Protein AF-A0A929CGF3-F1 (afdb_monomer_lite)

Radius of gyration: 12.84 Å; chains: 1; bounding box: 28×30×31 Å

Structure (mmCIF, N/CA/C/O backbone):
data_AF-A0A929CGF3-F1
#
_entry.id   AF-A0A929CGF3-F1
#
loop_
_atom_site.group_PDB
_atom_site.id
_atom_site.type_symbol
_atom_site.label_atom_id
_atom_site.label_alt_id
_atom_site.label_comp_id
_atom_site.label_asym_id
_atom_site.label_entity_id
_atom_site.label_seq_id
_atom_site.pdbx_PDB_ins_code
_atom_site.Cartn_x
_atom_site.Cartn_y
_atom_site.Cartn_z
_atom_site.occupancy
_atom_site.B_iso_or_equiv
_atom_site.auth_seq_id
_atom_site.auth_comp_id
_atom_site.auth_asym_id
_atom_site.auth_atom_id
_atom_site.pdbx_PDB_model_num
ATOM 1 N N . MET A 1 1 ? -1.613 -17.360 10.978 1.00 41.19 1 MET A N 1
ATOM 2 C CA . MET A 1 1 ? -0.773 -18.102 10.014 1.00 41.19 1 MET A CA 1
ATOM 3 C C . MET A 1 1 ? -1.337 -17.843 8.623 1.00 41.19 1 MET A C 1
ATOM 5 O O . MET A 1 1 ? -2.339 -18.440 8.257 1.00 41.19 1 MET A O 1
ATOM 9 N N . PHE A 1 2 ? -0.809 -16.833 7.923 1.00 46.00 2 PHE A N 1
ATOM 10 C CA . PHE A 1 2 ? -1.320 -16.384 6.623 1.00 46.00 2 PHE A CA 1
ATOM 11 C C . PHE A 1 2 ? -0.954 -17.402 5.535 1.00 46.00 2 PHE A C 1
ATOM 13 O O . PHE A 1 2 ? 0.146 -17.372 4.998 1.00 46.00 2 PHE A O 1
ATOM 20 N N . ARG A 1 3 ? -1.893 -18.290 5.191 1.00 47.75 3 ARG A N 1
ATOM 21 C CA . ARG A 1 3 ? -1.793 -19.237 4.063 1.00 47.75 3 ARG A CA 1
ATOM 22 C C . ARG A 1 3 ? -2.017 -18.561 2.693 1.00 47.75 3 ARG A C 1
ATOM 24 O O . ARG A 1 3 ? -2.319 -19.224 1.714 1.00 47.75 3 ARG A O 1
ATOM 31 N N . LEU A 1 4 ? -1.895 -17.233 2.619 1.00 50.53 4 LEU A N 1
ATOM 32 C CA . LEU A 1 4 ? -2.058 -16.469 1.377 1.00 50.53 4 LEU A CA 1
ATOM 33 C C . LEU A 1 4 ? -0.783 -16.444 0.511 1.00 50.53 4 LEU A C 1
ATOM 35 O O . LEU A 1 4 ? -0.823 -15.939 -0.601 1.00 50.53 4 LEU A O 1
ATOM 39 N N . LEU A 1 5 ? 0.335 -16.976 1.020 1.00 51.69 5 LEU A N 1
ATOM 40 C CA . LEU A 1 5 ? 1.649 -16.945 0.362 1.00 51.69 5 LEU A CA 1
ATOM 41 C C . LEU A 1 5 ? 1.893 -18.127 -0.597 1.00 51.69 5 LEU A C 1
ATOM 43 O O . LEU A 1 5 ? 2.949 -18.193 -1.210 1.00 51.69 5 LEU A O 1
ATOM 47 N N . GLU A 1 6 ? 0.931 -19.046 -0.748 1.00 43.97 6 GLU A N 1
ATOM 48 C CA . GLU A 1 6 ? 0.956 -20.116 -1.767 1.00 43.97 6 GLU A CA 1
ATOM 49 C C . GLU A 1 6 ? 0.265 -19.689 -3.075 1.00 43.97 6 GLU A C 1
ATOM 51 O O . GLU A 1 6 ? -0.217 -20.521 -3.841 1.00 43.97 6 GLU A O 1
ATOM 56 N N . VAL A 1 7 ? 0.181 -18.387 -3.351 1.00 52.31 7 VAL A N 1
ATOM 57 C CA . VAL A 1 7 ? -0.050 -17.937 -4.723 1.00 52.31 7 VAL A CA 1
ATOM 58 C C . VAL A 1 7 ? 1.331 -17.853 -5.358 1.00 52.31 7 VAL A C 1
ATOM 60 O O . VAL A 1 7 ? 2.227 -17.226 -4.804 1.00 52.31 7 VAL A O 1
ATOM 63 N N . ASN A 1 8 ? 1.502 -18.529 -6.489 1.00 49.16 8 ASN A N 1
ATOM 64 C CA . ASN A 1 8 ? 2.703 -18.592 -7.327 1.00 49.16 8 ASN A CA 1
ATOM 65 C C . ASN A 1 8 ? 3.012 -17.209 -7.957 1.00 49.16 8 ASN A C 1
ATOM 67 O O . ASN A 1 8 ? 3.113 -17.068 -9.173 1.00 49.16 8 ASN A O 1
ATOM 71 N N . ILE A 1 9 ? 3.031 -16.154 -7.139 1.00 58.56 9 ILE A N 1
ATOM 72 C CA . ILE A 1 9 ? 3.307 -14.777 -7.532 1.00 58.56 9 ILE A CA 1
ATOM 73 C C . ILE A 1 9 ? 4.801 -14.622 -7.358 1.00 58.56 9 ILE A C 1
ATOM 75 O O . ILE A 1 9 ? 5.302 -14.618 -6.234 1.00 58.56 9 ILE A O 1
ATOM 79 N N . TYR A 1 10 ? 5.503 -14.569 -8.481 1.00 70.00 10 TYR A N 1
ATOM 80 C CA . TYR A 1 10 ? 6.952 -14.543 -8.461 1.00 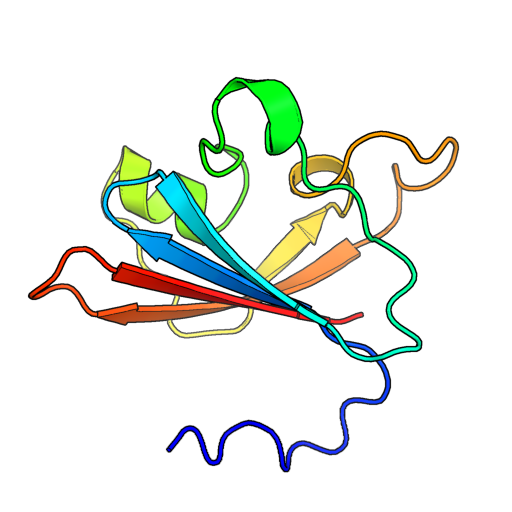70.00 10 TYR A CA 1
ATOM 81 C C . TYR A 1 10 ? 7.452 -13.282 -7.744 1.00 70.00 10 TYR A C 1
ATOM 83 O O . TYR A 1 10 ? 8.273 -13.424 -6.860 1.00 70.00 10 TYR A O 1
ATOM 91 N N . SER A 1 11 ? 6.811 -12.119 -7.905 1.00 87.12 11 SER A N 1
ATOM 92 C CA . SER A 1 11 ? 7.251 -10.867 -7.278 1.00 87.12 11 SER A CA 1
ATOM 93 C C . SER A 1 11 ? 6.122 -10.167 -6.504 1.00 87.12 11 SER A C 1
ATOM 95 O O . SER A 1 11 ? 5.122 -9.778 -7.108 1.00 87.12 11 SER A O 1
ATOM 97 N N . PHE A 1 12 ? 6.246 -9.994 -5.179 1.00 91.50 12 PHE A N 1
ATOM 98 C CA . PHE A 1 12 ? 5.230 -9.295 -4.369 1.00 91.50 12 PHE A CA 1
ATOM 99 C C . PHE A 1 12 ? 5.788 -8.540 -3.150 1.00 91.50 12 PHE A C 1
ATOM 101 O O . PHE A 1 12 ? 6.842 -8.868 -2.603 1.00 91.50 12 PHE A O 1
ATOM 108 N N . MET A 1 13 ? 5.011 -7.578 -2.646 1.00 93.75 13 MET A N 1
ATOM 109 C CA . MET A 1 13 ? 5.188 -6.940 -1.338 1.00 93.75 13 MET A CA 1
ATOM 110 C C . MET A 1 13 ? 3.880 -6.984 -0.546 1.00 93.75 13 MET A C 1
ATOM 112 O O . MET A 1 13 ? 2.806 -6.780 -1.095 1.00 93.75 13 MET A O 1
ATOM 116 N N . THR A 1 14 ? 3.957 -7.204 0.765 1.00 95.19 14 THR A N 1
ATOM 117 C CA . THR A 1 14 ? 2.843 -6.932 1.676 1.00 95.19 14 THR A CA 1
ATOM 118 C C . THR A 1 14 ? 3.197 -5.801 2.626 1.00 95.19 14 THR A C 1
ATOM 120 O O . THR A 1 14 ? 4.315 -5.726 3.148 1.00 95.19 14 THR A O 1
ATOM 123 N N . VAL A 1 15 ? 2.231 -4.919 2.857 1.00 96.44 15 VAL A N 1
ATOM 124 C CA . VAL A 1 15 ? 2.354 -3.772 3.752 1.00 96.44 15 VAL A CA 1
ATOM 125 C C . VAL A 1 15 ? 1.261 -3.876 4.799 1.00 96.44 15 VAL A C 1
ATOM 127 O O . VAL A 1 15 ? 0.073 -3.810 4.494 1.00 96.44 15 VAL A O 1
ATOM 130 N N . TYR A 1 16 ? 1.671 -4.054 6.050 1.00 96.88 16 TYR A N 1
ATOM 131 C CA . TYR A 1 16 ? 0.773 -4.034 7.190 1.00 96.88 16 TYR A CA 1
ATOM 132 C C . TYR A 1 16 ? 0.706 -2.613 7.738 1.00 96.88 16 TYR A C 1
ATOM 134 O O . TYR A 1 16 ? 1.719 -2.040 8.161 1.00 96.88 16 TYR A O 1
ATOM 142 N N . SER A 1 17 ? -0.506 -2.081 7.797 1.00 97.00 17 SER A N 1
ATOM 143 C CA . SER A 1 17 ? -0.786 -0.740 8.287 1.00 97.00 17 SER A CA 1
ATOM 144 C C . SER A 1 17 ? -1.874 -0.754 9.351 1.00 97.00 17 SER A C 1
ATOM 146 O O . SER A 1 17 ? -2.819 -1.538 9.282 1.00 97.00 17 SER A O 1
ATOM 148 N N . GLN A 1 18 ? -1.727 0.100 10.358 1.00 97.38 18 GLN A N 1
ATOM 149 C CA . GLN A 1 18 ? -2.692 0.267 11.436 1.00 97.38 18 GLN A CA 1
ATOM 150 C C . GLN A 1 18 ? -2.838 1.751 11.750 1.00 97.38 18 GLN A C 1
ATOM 152 O O . GLN A 1 18 ? -1.835 2.435 11.942 1.00 97.38 18 GLN A O 1
ATOM 157 N N . ASN A 1 19 ? -4.075 2.249 11.814 1.00 96.31 19 ASN A N 1
ATOM 158 C CA . ASN A 1 19 ? -4.353 3.674 12.035 1.00 96.31 19 ASN A CA 1
ATOM 159 C C . ASN A 1 19 ? -3.579 4.596 11.069 1.00 96.31 19 ASN A C 1
ATOM 161 O O . ASN A 1 19 ? -3.000 5.588 11.500 1.00 96.31 19 ASN A O 1
ATOM 165 N N . ASN A 1 20 ? -3.536 4.249 9.776 1.00 95.69 20 ASN A N 1
ATOM 166 C CA . ASN A 1 20 ? -2.784 4.969 8.737 1.00 95.69 20 ASN A CA 1
ATOM 167 C C . ASN A 1 20 ? -1.246 4.989 8.907 1.00 95.69 20 ASN A C 1
ATOM 169 O O . ASN A 1 20 ? -0.548 5.752 8.240 1.00 95.69 20 ASN A O 1
ATOM 173 N N . ILE A 1 21 ? -0.694 4.144 9.784 1.00 96.38 21 ILE A N 1
ATOM 174 C CA . ILE A 1 21 ? 0.750 4.009 10.005 1.00 96.38 21 ILE A CA 1
ATOM 175 C C . ILE A 1 21 ? 1.214 2.630 9.551 1.00 96.38 21 ILE A C 1
ATOM 177 O O . ILE A 1 21 ? 0.664 1.607 9.961 1.00 96.38 21 ILE A O 1
ATOM 181 N N . ILE A 1 22 ? 2.263 2.589 8.734 1.00 96.00 22 ILE A N 1
ATOM 182 C CA . ILE A 1 22 ? 2.922 1.352 8.327 1.00 96.00 22 ILE A CA 1
ATOM 183 C C . ILE A 1 22 ? 3.690 0.789 9.527 1.00 96.00 22 ILE A C 1
ATOM 185 O O . ILE A 1 22 ? 4.661 1.381 10.005 1.00 96.00 22 ILE A O 1
ATOM 189 N N . ILE A 1 23 ? 3.271 -0.386 9.999 1.00 95.56 23 ILE A N 1
ATOM 190 C CA . ILE A 1 23 ? 3.914 -1.082 11.124 1.00 95.56 23 ILE A CA 1
ATOM 191 C C . ILE A 1 23 ? 4.984 -2.042 10.614 1.00 95.56 23 ILE A C 1
ATOM 193 O O . ILE A 1 23 ? 6.070 -2.134 11.187 1.00 95.56 23 ILE A O 1
ATOM 197 N N . HIS A 1 24 ? 4.685 -2.760 9.530 1.00 92.69 24 HIS A N 1
ATOM 198 C CA . HIS A 1 24 ? 5.583 -3.760 8.975 1.00 92.69 24 HIS A CA 1
ATOM 199 C C . HIS A 1 24 ? 5.404 -3.904 7.466 1.00 92.69 24 HIS A C 1
ATOM 201 O O . HIS A 1 24 ? 4.348 -3.598 6.918 1.00 92.69 24 HIS A O 1
ATOM 207 N N . ARG A 1 25 ? 6.447 -4.404 6.803 1.00 92.94 25 ARG A N 1
ATOM 208 C CA . ARG A 1 25 ? 6.421 -4.766 5.390 1.00 92.94 25 ARG A CA 1
ATOM 209 C C . ARG A 1 25 ? 7.297 -5.986 5.155 1.00 92.94 25 ARG A C 1
ATOM 211 O O . ARG A 1 25 ? 8.392 -6.063 5.712 1.00 92.94 25 ARG A O 1
ATOM 218 N N . CYS A 1 26 ? 6.844 -6.893 4.307 1.00 91.81 26 CYS A N 1
ATOM 219 C CA . CYS A 1 26 ? 7.659 -7.988 3.794 1.00 91.81 26 CYS A CA 1
ATOM 220 C C . CYS A 1 26 ? 7.501 -8.063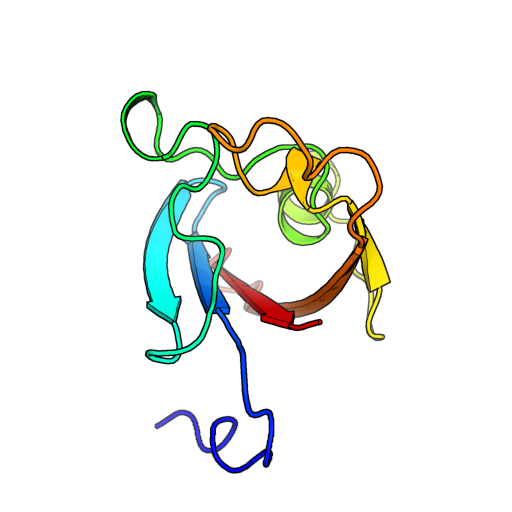 2.279 1.00 91.81 26 CYS A C 1
ATOM 222 O O . CYS A 1 26 ? 6.511 -7.590 1.734 1.00 91.81 26 CYS A O 1
ATOM 224 N N . TYR A 1 27 ? 8.496 -8.598 1.590 1.00 91.50 27 TYR A N 1
ATOM 225 C CA . TYR A 1 27 ? 8.506 -8.664 0.135 1.00 91.50 27 TYR A CA 1
ATOM 226 C C . TYR A 1 27 ? 9.309 -9.879 -0.314 1.00 91.50 27 TYR A C 1
ATOM 228 O O . TYR A 1 27 ? 10.183 -10.349 0.425 1.00 91.50 27 TYR A O 1
ATOM 236 N N . SER A 1 28 ? 8.990 -10.403 -1.494 1.00 89.44 28 SER A N 1
ATOM 237 C CA . SER A 1 28 ? 9.766 -11.472 -2.113 1.00 89.44 28 SER A CA 1
ATOM 238 C C . SER A 1 28 ? 11.154 -10.953 -2.526 1.00 89.44 28 SER A C 1
ATOM 240 O O . SER A 1 28 ? 11.316 -9.758 -2.789 1.00 89.44 28 SER A O 1
ATOM 242 N N . PRO A 1 29 ? 12.192 -11.808 -2.568 1.00 85.12 29 PRO A N 1
ATOM 243 C CA . PRO A 1 29 ? 13.555 -11.371 -2.893 1.00 85.12 29 PRO A CA 1
ATOM 244 C C . PRO A 1 29 ? 13.701 -10.638 -4.239 1.00 85.12 29 PRO A C 1
ATOM 246 O O . PRO A 1 29 ? 14.579 -9.785 -4.377 1.00 85.12 29 PR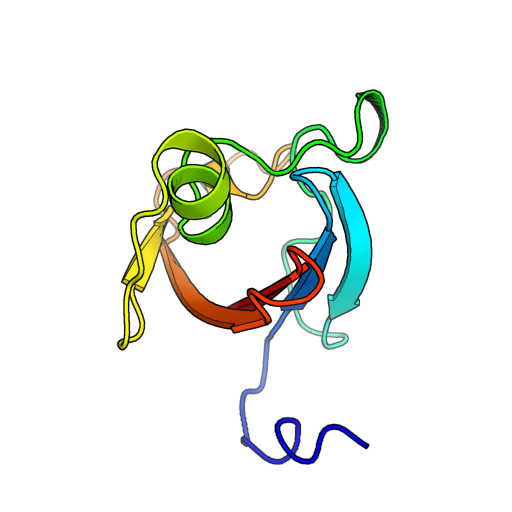O A O 1
ATOM 249 N N . ASP A 1 30 ? 12.838 -10.961 -5.197 1.00 86.25 30 ASP A N 1
ATOM 250 C CA . ASP A 1 30 ? 12.765 -10.461 -6.572 1.00 86.25 30 ASP A CA 1
ATOM 251 C C . ASP A 1 30 ? 11.755 -9.312 -6.766 1.00 86.25 30 ASP A C 1
ATOM 253 O O . ASP A 1 30 ? 11.484 -8.904 -7.894 1.00 86.25 30 ASP A O 1
ATOM 257 N N . PHE A 1 31 ? 11.207 -8.747 -5.685 1.00 88.56 31 PHE A N 1
ATOM 258 C CA . PHE A 1 31 ? 10.446 -7.502 -5.760 1.00 88.56 31 PHE A CA 1
ATOM 259 C C . PHE A 1 31 ? 11.382 -6.298 -5.916 1.00 88.56 31 PHE A C 1
ATOM 261 O O . PHE A 1 31 ? 12.201 -5.993 -5.039 1.00 88.56 31 PHE A O 1
ATOM 268 N N . GLU A 1 32 ? 11.271 -5.621 -7.060 1.00 84.75 32 GLU A N 1
ATOM 269 C CA . GLU A 1 32 ? 12.195 -4.563 -7.484 1.00 84.75 32 GLU A CA 1
ATOM 270 C C . GLU A 1 32 ? 12.079 -3.291 -6.626 1.00 84.75 32 GLU A C 1
ATOM 272 O O . GLU A 1 32 ? 13.082 -2.612 -6.369 1.00 84.75 32 GLU A O 1
ATOM 277 N N . TYR A 1 33 ? 10.882 -2.997 -6.108 1.00 86.75 33 TYR A N 1
ATOM 278 C CA . TYR A 1 33 ? 10.590 -1.744 -5.410 1.00 86.75 33 TYR A CA 1
ATOM 279 C C . TYR A 1 33 ? 10.678 -1.892 -3.889 1.00 86.75 33 TYR A C 1
ATOM 281 O O . TYR A 1 33 ? 9.873 -2.561 -3.247 1.00 86.75 33 TYR A O 1
ATOM 289 N N . LYS A 1 34 ? 11.668 -1.248 -3.262 1.00 82.94 34 LYS A N 1
ATOM 290 C CA . LYS A 1 34 ? 11.990 -1.459 -1.837 1.00 82.94 34 LYS A CA 1
ATOM 291 C C . LYS A 1 34 ? 11.844 -0.219 -0.970 1.00 82.94 34 LYS A C 1
ATOM 293 O O . LYS A 1 34 ? 11.983 -0.340 0.250 1.00 82.94 34 LYS A O 1
ATOM 298 N N . TYR A 1 35 ? 11.561 0.947 -1.531 1.00 87.62 35 TYR A N 1
ATOM 299 C CA . TYR A 1 35 ? 11.546 2.206 -0.786 1.00 87.62 35 TYR A CA 1
ATOM 300 C C . TYR A 1 35 ? 10.159 2.834 -0.824 1.00 87.62 35 TYR A C 1
ATOM 302 O O . TYR A 1 35 ? 9.842 3.593 -1.726 1.00 87.62 35 TYR A O 1
ATOM 310 N N . ILE A 1 36 ? 9.322 2.478 0.157 1.00 90.44 36 ILE A N 1
ATOM 311 C CA . ILE A 1 36 ? 7.985 3.066 0.289 1.00 90.44 36 ILE A CA 1
ATOM 312 C C . ILE A 1 36 ? 8.122 4.557 0.616 1.00 90.44 36 ILE A C 1
ATOM 314 O O . ILE A 1 36 ? 8.889 4.926 1.519 1.00 90.44 36 ILE A O 1
ATOM 318 N N . THR A 1 37 ? 7.362 5.386 -0.093 1.00 86.12 37 THR A N 1
ATOM 319 C CA . THR A 1 37 ? 7.247 6.830 0.125 1.00 86.12 37 THR A CA 1
ATOM 320 C C . THR A 1 37 ? 6.916 7.126 1.586 1.00 86.12 37 THR A C 1
ATOM 322 O O . THR A 1 37 ? 6.129 6.427 2.221 1.00 86.12 37 THR A O 1
ATOM 325 N N . ASN A 1 38 ? 7.557 8.141 2.169 1.00 82.69 38 ASN A N 1
ATOM 326 C CA . ASN A 1 38 ? 7.379 8.555 3.572 1.00 82.69 38 ASN A CA 1
ATOM 327 C C . ASN A 1 38 ? 7.730 7.516 4.661 1.00 82.69 38 ASN A C 1
ATOM 329 O O . ASN A 1 38 ? 7.650 7.820 5.856 1.00 82.69 38 ASN A O 1
ATOM 333 N N . PHE A 1 39 ? 8.192 6.309 4.309 1.00 84.06 39 PHE A N 1
ATOM 334 C CA . PHE A 1 39 ? 8.439 5.250 5.296 1.00 84.06 39 PHE A CA 1
ATOM 335 C C . PHE A 1 39 ? 9.535 5.606 6.314 1.00 84.06 39 PHE A C 1
ATOM 337 O O . PHE A 1 39 ? 9.449 5.225 7.479 1.00 84.06 39 PHE A O 1
ATOM 344 N N . LYS A 1 40 ? 10.572 6.346 5.899 1.00 79.94 40 LYS A N 1
ATOM 345 C CA . LYS A 1 40 ? 11.669 6.770 6.792 1.00 79.94 40 LYS A CA 1
ATOM 346 C C . LYS A 1 40 ? 11.355 8.030 7.605 1.00 79.94 40 LYS A C 1
ATOM 348 O O . LYS A 1 40 ? 12.054 8.281 8.582 1.00 79.94 40 LYS A O 1
ATOM 353 N N . THR A 1 41 ? 10.357 8.816 7.205 1.00 84.44 41 THR A N 1
ATOM 354 C CA . THR A 1 41 ? 10.040 10.115 7.815 1.00 84.44 41 THR A CA 1
ATOM 355 C C . THR A 1 41 ? 8.856 10.000 8.766 1.00 84.44 41 THR A C 1
ATOM 357 O O . THR A 1 41 ? 9.027 10.145 9.973 1.00 84.44 41 THR A O 1
ATOM 360 N N . THR A 1 42 ? 7.669 9.688 8.247 1.00 88.25 42 THR A N 1
ATOM 361 C CA . THR A 1 42 ? 6.425 9.644 9.032 1.00 88.25 42 THR A CA 1
ATOM 362 C C . THR A 1 42 ? 5.910 8.227 9.250 1.00 88.25 42 THR A C 1
ATOM 364 O O . THR A 1 42 ? 5.097 8.013 10.146 1.00 88.25 42 THR A O 1
ATOM 367 N N . LYS A 1 43 ? 6.362 7.258 8.438 1.00 91.12 43 LYS A N 1
ATOM 368 C CA . LYS A 1 43 ? 5.756 5.917 8.305 1.00 91.12 43 LYS A CA 1
ATOM 369 C C . LYS A 1 43 ? 4.282 5.954 7.903 1.00 91.12 43 LYS A C 1
ATOM 371 O O . LYS A 1 43 ? 3.616 4.923 7.964 1.00 91.12 43 LYS A O 1
ATOM 376 N N . GLN A 1 44 ? 3.767 7.117 7.523 1.00 93.88 44 GLN A N 1
ATOM 377 C CA . GLN A 1 44 ? 2.391 7.252 7.098 1.00 93.88 44 GLN A CA 1
ATOM 378 C C . GLN A 1 44 ? 2.219 6.536 5.766 1.00 93.88 44 GLN A C 1
ATOM 380 O O . GLN A 1 44 ? 3.102 6.584 4.906 1.00 93.88 44 GLN A O 1
ATOM 385 N N . LEU A 1 45 ? 1.093 5.849 5.624 1.00 93.81 45 LEU A N 1
ATOM 386 C CA . LEU A 1 45 ? 0.759 5.198 4.375 1.00 93.81 45 LEU A CA 1
ATOM 387 C C . LEU A 1 45 ? 0.554 6.269 3.284 1.00 93.81 45 LEU A C 1
ATOM 389 O O . LEU A 1 45 ? -0.070 7.298 3.570 1.00 93.81 45 LEU A O 1
ATOM 393 N N . PRO A 1 46 ? 1.100 6.095 2.067 1.00 93.75 46 PRO A N 1
ATOM 394 C CA . PRO A 1 46 ? 0.918 7.091 1.022 1.00 93.75 46 PRO A CA 1
ATOM 395 C C . PRO A 1 46 ? -0.574 7.267 0.682 1.00 93.75 46 PRO A C 1
ATOM 397 O O . PRO A 1 46 ? -1.297 6.272 0.579 1.00 93.75 46 PRO A O 1
ATOM 400 N N . PRO A 1 47 ? -1.058 8.512 0.527 1.00 91.25 47 PRO A N 1
ATOM 401 C CA . PRO A 1 47 ? -2.493 8.791 0.457 1.00 91.25 47 PRO A CA 1
ATOM 402 C C . PRO A 1 47 ? -3.157 8.270 -0.823 1.00 91.25 47 PRO A C 1
ATOM 404 O O . PRO A 1 47 ? -4.319 7.894 -0.775 1.00 91.25 47 PRO A O 1
ATOM 407 N N . ASN A 1 48 ? -2.421 8.196 -1.935 1.00 91.75 48 ASN A N 1
ATOM 408 C CA . ASN A 1 48 ? -2.941 7.795 -3.250 1.00 91.75 48 ASN A CA 1
ATOM 409 C C . ASN A 1 48 ? -2.875 6.274 -3.479 1.00 91.75 48 ASN A C 1
ATOM 411 O O . ASN A 1 48 ? -2.676 5.806 -4.595 1.00 91.75 48 ASN A O 1
ATOM 415 N N . THR A 1 49 ? -2.964 5.498 -2.404 1.00 95.25 49 THR A N 1
ATOM 416 C CA . THR A 1 49 ? -2.983 4.030 -2.444 1.00 95.25 49 THR A CA 1
ATOM 417 C C . THR A 1 49 ? -4.353 3.553 -1.998 1.00 95.25 49 THR A C 1
ATOM 419 O O . THR A 1 49 ? -5.057 4.282 -1.299 1.00 95.25 49 THR A O 1
ATOM 422 N N . VAL A 1 50 ? -4.731 2.316 -2.317 1.00 97.06 50 VAL A N 1
ATOM 423 C CA . VAL A 1 50 ? -6.061 1.798 -1.948 1.00 97.06 50 VAL A CA 1
ATOM 424 C C . VAL A 1 50 ? -6.242 1.777 -0.428 1.00 97.06 50 VAL A C 1
ATOM 426 O O . VAL A 1 50 ? -7.295 2.137 0.106 1.00 97.06 50 VAL A O 1
ATOM 429 N N . ALA A 1 51 ? -5.199 1.381 0.304 1.00 96.44 51 ALA A N 1
ATOM 430 C CA . ALA A 1 51 ? -5.213 1.460 1.760 1.00 96.44 51 ALA A CA 1
ATOM 431 C C . ALA A 1 51 ? -5.209 2.911 2.276 1.00 96.44 51 ALA A C 1
ATOM 433 O O . ALA A 1 51 ? -5.790 3.175 3.330 1.00 96.44 51 ALA A O 1
ATOM 434 N N . GLY A 1 52 ? -4.581 3.841 1.555 1.00 95.69 52 GLY A N 1
ATOM 435 C CA . GLY A 1 52 ? -4.532 5.262 1.902 1.00 95.69 52 GLY A CA 1
ATOM 436 C C . GLY A 1 52 ? -5.908 5.905 1.804 1.00 95.69 52 GLY A C 1
ATOM 437 O O . GLY A 1 52 ? -6.357 6.530 2.766 1.00 95.69 52 GLY A O 1
ATOM 438 N N . GLU A 1 53 ? -6.607 5.651 0.697 1.00 95.88 53 GLU A N 1
ATOM 439 C CA . GLU A 1 53 ? -8.002 6.045 0.485 1.00 95.88 53 GLU A CA 1
ATOM 440 C C . GLU A 1 53 ? -8.898 5.495 1.597 1.00 95.88 53 GLU A C 1
ATOM 442 O O . GLU A 1 53 ? -9.613 6.254 2.250 1.00 95.88 53 GLU A O 1
ATOM 447 N N . TYR A 1 54 ? -8.762 4.206 1.930 1.00 96.25 54 TYR A N 1
ATOM 448 C CA . TYR A 1 54 ? -9.515 3.612 3.037 1.00 96.25 54 TYR A CA 1
ATOM 449 C C . TYR A 1 54 ? -9.318 4.351 4.367 1.00 96.25 54 TYR A C 1
ATOM 451 O O . TYR A 1 54 ? -10.283 4.563 5.102 1.00 96.25 54 TYR A O 1
ATOM 459 N N . PHE A 1 55 ? -8.088 4.736 4.718 1.00 96.00 55 PHE A N 1
ATOM 460 C CA . PHE A 1 55 ? -7.859 5.485 5.956 1.00 96.00 55 PHE A CA 1
ATOM 461 C C . PHE A 1 55 ? -8.314 6.946 5.874 1.00 96.00 55 PHE A C 1
ATOM 463 O O . PHE A 1 55 ? -8.541 7.551 6.925 1.00 96.00 55 PHE A O 1
ATOM 470 N N . ALA A 1 56 ? -8.434 7.512 4.672 1.00 95.06 56 ALA A N 1
ATOM 471 C CA . ALA A 1 56 ? -8.887 8.880 4.458 1.00 95.06 56 ALA A CA 1
ATOM 472 C C . ALA A 1 56 ? -10.417 9.011 4.541 1.00 95.06 56 ALA A C 1
ATOM 474 O O . ALA A 1 56 ? -10.906 9.909 5.228 1.00 95.06 56 ALA A O 1
ATOM 475 N N . ASP A 1 57 ? -11.168 8.126 3.877 1.00 94.88 57 ASP A N 1
ATOM 476 C CA . ASP A 1 57 ? -12.628 8.253 3.733 1.00 94.88 57 ASP A CA 1
ATOM 477 C C . ASP A 1 57 ? -13.430 6.967 4.010 1.00 94.88 57 ASP A C 1
ATOM 479 O O . ASP A 1 57 ? -14.662 6.992 4.044 1.00 94.88 57 ASP A O 1
ATOM 483 N N . GLY A 1 58 ? -12.755 5.847 4.281 1.00 94.44 58 GLY A N 1
ATOM 484 C CA . GLY A 1 58 ? -13.391 4.560 4.562 1.00 94.44 58 GLY A CA 1
ATOM 485 C C . GLY A 1 58 ? -13.760 3.739 3.325 1.00 94.44 58 GLY A C 1
ATOM 486 O O . GLY A 1 58 ? -14.378 2.679 3.485 1.00 94.44 58 GLY A O 1
ATOM 487 N N . THR A 1 59 ? -13.382 4.176 2.119 1.00 94.69 59 THR A N 1
ATOM 488 C CA . THR A 1 59 ? -13.635 3.456 0.865 1.00 94.69 59 THR A CA 1
ATOM 489 C C . THR A 1 59 ? -12.956 2.091 0.873 1.00 94.69 59 THR A C 1
ATOM 491 O O . THR A 1 59 ? -11.810 1.929 1.292 1.00 94.69 59 THR A O 1
ATOM 494 N N . LYS A 1 60 ? -13.691 1.067 0.434 1.00 95.38 60 LYS A N 1
ATOM 495 C CA . LYS A 1 60 ? -13.207 -0.313 0.359 1.00 95.38 60 LYS A CA 1
ATOM 496 C C . LYS A 1 60 ? -13.378 -0.852 -1.044 1.00 95.38 60 LYS A C 1
ATOM 498 O O . LYS A 1 60 ? -14.470 -0.783 -1.604 1.00 95.38 60 LYS A O 1
ATOM 503 N N . TYR A 1 61 ? -12.336 -1.509 -1.523 1.00 94.00 61 TYR A N 1
ATOM 504 C CA . TYR A 1 61 ? -12.329 -2.190 -2.803 1.00 94.00 61 TYR A CA 1
ATOM 505 C C . TYR A 1 61 ? -12.247 -3.693 -2.550 1.00 94.00 61 TYR A C 1
ATOM 507 O O . TYR A 1 61 ? -11.367 -4.181 -1.844 1.00 94.00 61 TYR A O 1
ATOM 515 N N . ASN A 1 62 ? -13.227 -4.438 -3.064 1.00 89.62 62 ASN A N 1
ATOM 516 C CA . ASN A 1 62 ? -13.296 -5.890 -2.860 1.00 89.62 62 ASN A CA 1
ATOM 517 C C . ASN A 1 62 ? -12.458 -6.674 -3.884 1.00 89.62 62 ASN A C 1
ATOM 519 O O . ASN A 1 62 ? -12.230 -7.872 -3.698 1.00 89.62 62 ASN A O 1
ATOM 523 N N . ASN A 1 63 ? -12.023 -6.002 -4.950 1.00 91.19 63 ASN A N 1
ATOM 524 C CA . ASN A 1 63 ? -11.257 -6.567 -6.052 1.00 91.19 63 ASN A CA 1
ATOM 525 C C . ASN A 1 63 ? -9.799 -6.091 -5.997 1.00 91.19 63 ASN A C 1
ATOM 527 O O . ASN A 1 63 ? -9.391 -5.396 -5.067 1.00 91.19 63 ASN A O 1
ATOM 531 N N . ASN A 1 64 ? -9.008 -6.536 -6.971 1.00 93.50 64 ASN A N 1
ATOM 532 C CA . ASN A 1 64 ? -7.679 -5.988 -7.196 1.00 93.50 64 ASN A CA 1
ATOM 533 C C . ASN A 1 64 ? -7.839 -4.649 -7.916 1.00 93.50 64 ASN A C 1
ATOM 535 O O . ASN A 1 64 ? -8.554 -4.589 -8.917 1.00 93.50 64 ASN A O 1
ATOM 539 N N . GLU A 1 65 ? -7.140 -3.630 -7.443 1.00 96.31 65 GLU A N 1
ATOM 540 C CA . GLU A 1 65 ? -7.111 -2.312 -8.065 1.00 96.31 65 GLU A CA 1
ATOM 541 C C . GLU A 1 65 ? -5.744 -2.072 -8.701 1.00 96.31 65 GLU A C 1
ATOM 543 O O . GLU A 1 65 ? -4.722 -2.558 -8.214 1.00 96.31 65 GLU A O 1
ATOM 548 N N . THR A 1 66 ? -5.714 -1.320 -9.796 1.00 95.56 66 THR A N 1
ATOM 549 C CA . THR A 1 66 ? -4.465 -0.922 -10.447 1.00 95.56 66 THR A CA 1
ATOM 550 C C . THR A 1 66 ? -4.038 0.445 -9.927 1.00 95.56 66 THR A C 1
ATOM 552 O O . THR A 1 66 ? -4.760 1.425 -10.092 1.00 95.56 66 THR A O 1
ATOM 555 N N . VAL A 1 67 ? -2.849 0.517 -9.334 1.00 94.38 67 VAL A N 1
ATOM 556 C CA . VAL A 1 67 ? -2.251 1.747 -8.790 1.00 94.38 67 VAL A CA 1
ATOM 557 C C . VAL A 1 67 ? -0.937 2.060 -9.499 1.00 94.38 67 VAL A C 1
ATOM 559 O O . VAL A 1 67 ? -0.292 1.161 -10.045 1.00 94.38 67 VAL A O 1
ATOM 562 N N . ASN A 1 68 ? -0.498 3.322 -9.498 1.00 93.56 68 ASN A N 1
ATOM 563 C CA . ASN A 1 68 ? 0.827 3.639 -10.033 1.00 93.56 68 ASN A CA 1
ATOM 564 C C . ASN A 1 68 ? 1.898 3.264 -9.007 1.00 93.56 68 ASN A C 1
ATOM 566 O O . ASN A 1 68 ? 1.760 3.540 -7.816 1.00 93.56 68 ASN A O 1
ATOM 570 N N . ALA A 1 69 ? 3.024 2.720 -9.465 1.00 92.88 69 ALA A N 1
ATOM 571 C CA . ALA A 1 69 ? 4.137 2.383 -8.579 1.00 92.88 69 ALA A CA 1
ATOM 572 C C . ALA A 1 69 ? 4.671 3.611 -7.817 1.00 92.88 69 ALA A C 1
ATOM 574 O O . ALA A 1 69 ? 5.027 3.499 -6.646 1.00 92.88 69 ALA A O 1
ATOM 575 N N . LYS A 1 70 ? 4.656 4.794 -8.446 1.00 91.88 70 LYS A N 1
ATOM 576 C CA . LYS A 1 70 ? 5.053 6.070 -7.821 1.00 91.88 70 L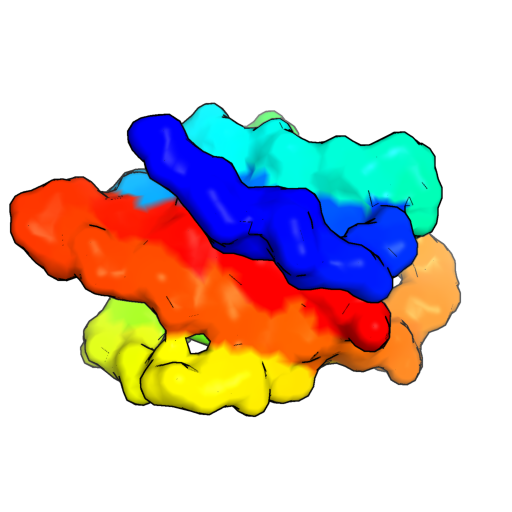YS A CA 1
ATOM 577 C C . LYS A 1 70 ? 4.160 6.507 -6.655 1.00 91.88 70 LYS A C 1
ATOM 579 O O . LYS A 1 70 ? 4.585 7.325 -5.851 1.00 91.88 70 LYS A O 1
ATOM 584 N N . ASP A 1 71 ? 2.925 6.004 -6.580 1.00 92.56 71 ASP A N 1
ATOM 585 C CA . ASP A 1 71 ? 2.029 6.315 -5.463 1.00 92.56 71 ASP A CA 1
ATOM 586 C C . ASP A 1 71 ? 2.458 5.551 -4.200 1.00 92.56 71 ASP A C 1
ATOM 588 O O . ASP A 1 71 ? 2.171 5.979 -3.085 1.00 92.56 71 ASP A O 1
ATOM 592 N N . TRP A 1 72 ? 3.200 4.450 -4.367 1.00 93.81 72 TRP A N 1
ATOM 593 C CA . TRP A 1 72 ? 3.743 3.635 -3.283 1.00 93.81 72 TRP A CA 1
ATOM 594 C C . TRP A 1 72 ? 5.217 3.902 -2.984 1.00 93.81 72 TRP A C 1
ATOM 596 O O . TRP A 1 72 ? 5.624 3.818 -1.823 1.00 93.81 72 TRP A O 1
ATOM 606 N N . PHE A 1 73 ? 6.029 4.152 -4.009 1.00 92.50 73 PHE A N 1
ATOM 607 C CA . PHE A 1 73 ? 7.482 4.119 -3.907 1.00 92.50 73 PHE A CA 1
ATOM 608 C C . PHE A 1 73 ? 8.126 5.415 -4.395 1.00 92.50 73 PHE A C 1
ATOM 610 O O . PHE A 1 73 ? 7.847 5.886 -5.493 1.00 92.50 73 PHE A O 1
ATOM 617 N N . ASP A 1 74 ? 9.081 5.917 -3.613 1.00 79.06 74 ASP A N 1
ATOM 618 C CA . ASP A 1 74 ? 9.981 6.998 -4.010 1.00 79.06 74 ASP A CA 1
ATOM 619 C C . ASP A 1 74 ? 11.346 6.394 -4.346 1.00 79.06 74 ASP A C 1
ATOM 621 O O . ASP A 1 74 ? 11.751 5.400 -3.740 1.00 79.06 74 ASP A O 1
ATOM 625 N N . SER A 1 75 ? 12.137 7.071 -5.180 1.00 66.00 75 SER A N 1
ATOM 626 C CA . SER A 1 75 ? 13.566 6.779 -5.452 1.00 66.00 75 SER A CA 1
ATOM 627 C C . SER A 1 75 ? 13.882 5.894 -6.663 1.00 66.00 75 SER A C 1
ATOM 629 O O . SER A 1 75 ? 14.941 5.269 -6.691 1.00 66.00 75 SER A O 1
ATOM 631 N N . TYR A 1 76 ? 13.026 5.874 -7.686 1.00 66.56 76 TYR A N 1
ATOM 632 C CA . TYR A 1 76 ? 13.347 5.233 -8.964 1.00 66.56 76 TYR A CA 1
ATOM 633 C C . TYR A 1 76 ? 13.072 6.204 -10.120 1.00 66.5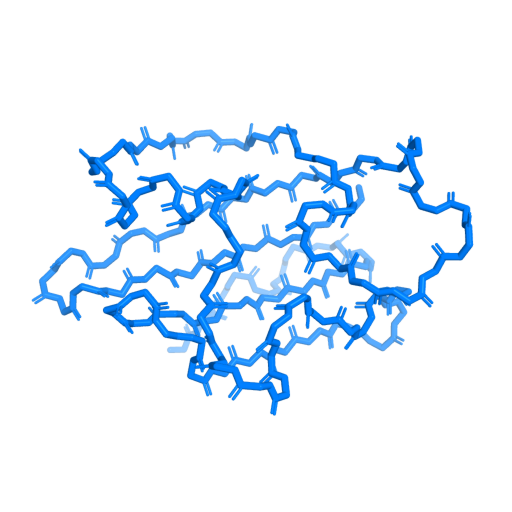6 76 TYR A C 1
ATOM 635 O O . TYR A 1 76 ? 11.979 6.755 -10.208 1.00 66.56 76 TYR A O 1
ATOM 643 N N . GLU A 1 77 ? 14.063 6.436 -10.988 1.00 64.88 77 GLU A N 1
ATOM 644 C CA . GLU A 1 77 ? 13.989 7.464 -12.044 1.00 64.88 77 GLU A CA 1
ATOM 645 C C . GLU A 1 77 ? 12.933 7.160 -13.126 1.00 64.88 77 GLU A C 1
ATOM 647 O O . GLU A 1 77 ? 12.422 8.092 -13.740 1.00 64.88 77 GLU A O 1
ATOM 652 N N . ASP A 1 78 ? 12.540 5.891 -13.313 1.00 78.31 78 ASP A N 1
ATOM 653 C CA . ASP A 1 78 ? 11.686 5.454 -14.436 1.00 78.31 78 ASP A CA 1
ATOM 654 C C . ASP A 1 78 ? 10.382 4.729 -14.023 1.00 78.31 78 ASP A C 1
ATOM 656 O O . ASP A 1 78 ? 9.731 4.065 -14.824 1.00 78.31 78 ASP A O 1
ATOM 660 N N . ILE A 1 79 ? 9.937 4.846 -12.764 1.00 83.88 79 ILE A N 1
ATOM 661 C CA . ILE A 1 79 ? 8.699 4.159 -12.310 1.00 83.88 79 ILE A CA 1
ATOM 662 C C . ILE A 1 79 ? 7.407 4.909 -12.651 1.00 83.88 79 ILE A C 1
ATOM 664 O O . ILE A 1 79 ? 6.319 4.483 -12.268 1.00 83.88 79 ILE A O 1
ATOM 668 N N . SER A 1 80 ? 7.503 6.029 -13.369 1.00 80.56 80 SER A N 1
ATOM 669 C CA . SER A 1 80 ? 6.360 6.909 -13.642 1.00 80.56 80 SER A CA 1
ATOM 670 C C . SER A 1 80 ? 5.251 6.237 -14.456 1.00 80.56 80 SER A C 1
ATOM 672 O O . SER A 1 80 ? 4.093 6.622 -14.310 1.00 80.56 80 SER A O 1
ATOM 674 N N . ASN A 1 81 ? 5.605 5.244 -15.279 1.00 86.31 81 ASN A N 1
ATOM 675 C CA . ASN A 1 81 ? 4.681 4.488 -16.132 1.00 86.31 81 ASN A CA 1
ATOM 676 C C . ASN A 1 81 ? 4.458 3.045 -15.649 1.00 86.31 81 ASN A C 1
ATOM 678 O O . ASN A 1 81 ? 3.806 2.260 -16.336 1.00 86.31 81 ASN A O 1
ATOM 682 N N . VAL A 1 82 ? 5.013 2.676 -14.491 1.00 90.62 82 VAL A N 1
ATOM 683 C CA . VAL A 1 82 ? 4.831 1.339 -13.923 1.00 90.62 82 VAL A CA 1
ATOM 684 C C . VAL A 1 82 ? 3.543 1.317 -13.113 1.00 90.62 82 VAL A C 1
ATOM 686 O O . VAL A 1 82 ? 3.302 2.187 -12.273 1.00 90.62 82 VAL A O 1
ATOM 689 N N . THR A 1 83 ? 2.733 0.289 -13.343 1.00 93.25 83 THR A N 1
ATOM 690 C CA . THR A 1 83 ? 1.524 0.018 -12.565 1.00 93.25 83 THR A CA 1
ATOM 691 C C . THR A 1 83 ? 1.695 -1.253 -11.749 1.00 93.25 83 THR A C 1
ATOM 693 O O . THR A 1 83 ? 2.485 -2.128 -12.098 1.00 93.25 83 THR A O 1
ATOM 696 N N . LEU A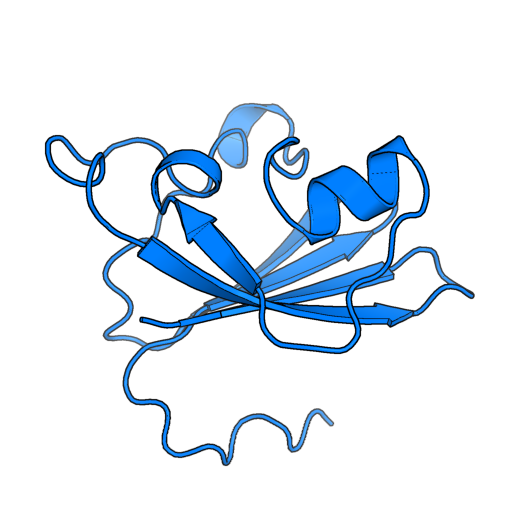 1 84 ? 0.981 -1.318 -10.634 1.00 93.12 84 LEU A N 1
ATOM 697 C CA . LEU A 1 84 ? 0.943 -2.456 -9.730 1.00 93.12 84 LEU A CA 1
ATOM 698 C C . LEU A 1 84 ? -0.510 -2.820 -9.476 1.00 93.12 84 LEU A C 1
ATOM 700 O O . LEU A 1 84 ? -1.387 -1.956 -9.437 1.00 93.12 84 LEU A O 1
ATOM 704 N N . ASN A 1 85 ? -0.746 -4.096 -9.236 1.00 94.94 85 ASN A N 1
ATOM 705 C CA . ASN A 1 85 ? -1.974 -4.565 -8.634 1.00 94.94 85 ASN A CA 1
ATOM 706 C C . ASN A 1 85 ? -1.878 -4.401 -7.116 1.00 94.94 85 ASN A C 1
ATOM 708 O O . ASN A 1 85 ? -0.921 -4.869 -6.498 1.00 94.94 85 ASN A O 1
ATOM 712 N N . GLU A 1 86 ? -2.885 -3.778 -6.515 1.00 96.31 86 GLU A N 1
ATOM 713 C CA . GLU A 1 86 ? -3.078 -3.702 -5.074 1.00 96.31 86 GLU A CA 1
ATOM 714 C C . GLU A 1 86 ? -4.351 -4.451 -4.676 1.00 96.31 86 GLU A C 1
ATOM 716 O O . GLU A 1 86 ? -5.433 -4.230 -5.219 1.00 96.31 86 GLU A O 1
ATOM 721 N N . ARG A 1 87 ? -4.237 -5.326 -3.675 1.00 96.12 87 ARG A N 1
ATOM 722 C CA . ARG A 1 87 ? -5.390 -5.912 -2.988 1.00 96.12 87 ARG A CA 1
ATOM 723 C C . ARG A 1 87 ? -5.306 -5.651 -1.500 1.00 96.12 87 ARG A C 1
ATOM 725 O O . ARG A 1 87 ? -4.334 -6.040 -0.850 1.00 96.12 87 ARG A O 1
ATOM 732 N N . CYS A 1 88 ? -6.368 -5.077 -0.951 1.00 96.50 88 CYS A N 1
ATOM 733 C CA . CYS A 1 88 ? -6.476 -4.818 0.475 1.00 96.50 88 CYS A CA 1
ATOM 734 C C . CYS A 1 88 ? -7.269 -5.907 1.202 1.00 96.50 88 CYS A C 1
ATOM 736 O O . CYS A 1 88 ? -8.329 -6.358 0.766 1.00 96.50 88 CYS A O 1
ATOM 738 N N . ILE A 1 89 ? -6.773 -6.295 2.375 1.00 95.75 89 ILE A N 1
ATOM 739 C CA . ILE A 1 89 ? -7.517 -7.064 3.372 1.00 95.75 89 ILE A CA 1
ATOM 740 C C . ILE A 1 89 ? -7.803 -6.134 4.548 1.00 95.75 89 ILE A C 1
ATOM 742 O O . ILE A 1 89 ? -6.894 -5.741 5.283 1.00 95.75 89 ILE A O 1
ATOM 746 N N . TYR A 1 90 ? -9.080 -5.804 4.736 1.00 95.19 90 TYR A N 1
ATOM 747 C CA . TYR A 1 90 ? -9.534 -4.876 5.769 1.00 95.19 90 TYR A CA 1
ATOM 748 C C . TYR A 1 90 ? -9.893 -5.610 7.064 1.00 95.19 90 TYR A C 1
ATOM 750 O O . TYR A 1 90 ? -10.826 -6.412 7.113 1.00 95.19 90 TYR A O 1
ATOM 758 N N . MET A 1 91 ? -9.202 -5.283 8.151 1.00 93.50 91 MET A N 1
ATOM 759 C CA . MET A 1 91 ? -9.471 -5.786 9.499 1.00 93.50 91 MET A CA 1
ATOM 760 C C . MET A 1 91 ? -10.021 -4.651 10.371 1.00 93.50 91 MET A C 1
ATOM 762 O O . MET A 1 91 ? -9.358 -4.131 11.271 1.00 93.50 91 MET A O 1
ATOM 766 N N . SER A 1 92 ? -11.273 -4.267 10.095 1.00 84.00 92 SER A N 1
ATOM 767 C CA . SER A 1 92 ? -11.897 -3.051 10.638 1.00 84.00 92 SER A CA 1
ATOM 768 C C . SER A 1 92 ? -11.955 -2.983 12.169 1.00 84.00 92 SER A C 1
ATOM 770 O O . SER A 1 92 ? -11.838 -1.893 12.713 1.00 84.00 92 SER A O 1
ATOM 772 N N . LYS A 1 93 ? -12.062 -4.115 12.886 1.00 88.44 93 LYS A N 1
ATOM 773 C CA . LYS A 1 93 ? -12.113 -4.123 14.367 1.00 88.44 93 LYS A CA 1
ATOM 774 C C . LYS A 1 93 ? -10.885 -3.487 15.027 1.00 88.44 93 LYS A C 1
ATOM 776 O O . LYS A 1 93 ? -11.007 -2.903 16.095 1.00 88.44 93 LYS A O 1
ATOM 781 N N . ASN A 1 94 ? -9.729 -3.599 14.381 1.00 90.62 94 ASN A N 1
ATOM 782 C CA . ASN A 1 94 ? -8.451 -3.132 14.915 1.00 90.62 94 ASN A CA 1
ATOM 783 C C . ASN A 1 94 ? -7.882 -1.964 14.093 1.00 90.62 94 ASN A C 1
ATOM 785 O O . ASN A 1 94 ? -6.742 -1.559 14.315 1.00 90.62 94 ASN A O 1
ATOM 789 N N . ASN A 1 95 ? -8.665 -1.462 13.130 1.00 94.12 95 ASN A N 1
ATOM 790 C CA . ASN A 1 95 ? -8.262 -0.465 12.147 1.00 94.12 95 ASN A CA 1
ATOM 791 C C . ASN A 1 95 ? -6.953 -0.823 11.417 1.00 94.12 95 ASN A C 1
ATOM 793 O O . ASN A 1 95 ? -6.040 -0.004 11.297 1.00 94.12 95 ASN A O 1
ATOM 797 N N . ILE A 1 96 ? -6.861 -2.084 10.983 1.00 96.69 96 ILE A N 1
ATOM 798 C CA . ILE A 1 96 ? -5.716 -2.634 10.252 1.00 96.69 96 ILE A CA 1
ATOM 799 C C . ILE A 1 96 ? -6.093 -2.821 8.781 1.00 96.69 96 ILE A C 1
ATOM 801 O O . ILE A 1 96 ? -7.181 -3.325 8.481 1.00 96.69 96 ILE A O 1
ATOM 805 N N . VAL A 1 97 ? -5.158 -2.512 7.884 1.00 97.31 97 VAL A N 1
ATOM 806 C CA . VAL A 1 97 ? -5.206 -2.903 6.471 1.00 97.31 97 VAL A CA 1
ATOM 807 C C . VAL A 1 97 ? -3.911 -3.608 6.090 1.00 97.31 97 VAL A C 1
ATOM 809 O O . VAL A 1 97 ? -2.815 -3.140 6.405 1.00 97.31 97 VAL A O 1
ATOM 812 N N . ILE A 1 98 ? -4.041 -4.749 5.416 1.00 96.88 98 ILE A N 1
ATOM 813 C CA . ILE A 1 98 ? -2.923 -5.397 4.728 1.00 96.88 98 ILE A CA 1
ATOM 814 C C . ILE A 1 98 ? -3.081 -5.114 3.241 1.00 96.88 98 ILE A C 1
ATOM 816 O O . ILE A 1 98 ? -4.025 -5.621 2.636 1.00 96.88 98 ILE A O 1
ATOM 820 N N . SER A 1 99 ? -2.163 -4.344 2.668 1.00 96.94 99 SER A N 1
ATOM 821 C CA . SER A 1 99 ? -2.028 -4.217 1.215 1.00 96.94 99 SER A CA 1
ATOM 822 C C . SER A 1 99 ? -1.106 -5.307 0.697 1.00 96.94 99 SER A C 1
ATOM 824 O O . SER A 1 99 ? -0.058 -5.575 1.288 1.00 96.94 99 SER A O 1
ATOM 826 N N . ILE A 1 100 ? -1.498 -5.935 -0.401 1.00 95.44 100 ILE A N 1
ATOM 827 C CA . ILE A 1 100 ? -0.701 -6.900 -1.154 1.00 95.44 100 ILE A CA 1
ATOM 828 C C . ILE A 1 100 ? -0.460 -6.274 -2.522 1.00 95.44 100 ILE A C 1
ATOM 830 O O . ILE A 1 100 ? -1.426 -5.917 -3.189 1.00 95.44 100 ILE A O 1
ATOM 834 N N . LEU A 1 101 ? 0.805 -6.125 -2.902 1.00 94.94 101 LEU A N 1
ATOM 835 C CA . LEU A 1 101 ? 1.267 -5.445 -4.109 1.00 94.94 101 LEU A CA 1
ATOM 836 C C . LEU A 1 101 ? 2.006 -6.437 -5.005 1.00 94.94 101 LEU A C 1
ATOM 838 O O . LEU A 1 101 ? 2.872 -7.158 -4.507 1.00 94.94 101 LEU A O 1
ATOM 842 N N . TRP A 1 102 ? 1.700 -6.460 -6.299 1.00 92.94 102 TRP A N 1
ATOM 843 C CA . TRP A 1 102 ? 2.425 -7.252 -7.301 1.00 92.94 102 TRP A CA 1
ATOM 844 C C . TRP A 1 102 ? 2.311 -6.619 -8.694 1.00 92.94 102 TRP A C 1
ATOM 846 O O . TRP A 1 102 ? 1.440 -5.780 -8.918 1.00 92.94 102 TRP A O 1
ATOM 856 N N . LEU A 1 103 ? 3.203 -7.003 -9.610 1.00 86.62 103 LEU A N 1
ATOM 857 C CA . LEU A 1 103 ? 3.159 -6.609 -11.026 1.00 86.62 103 LEU A CA 1
ATOM 858 C C . LEU A 1 103 ? 2.115 -7.436 -11.785 1.00 86.62 103 LEU A C 1
ATOM 860 O O . LEU A 1 103 ? 2.123 -8.678 -11.631 1.00 86.62 103 LEU A O 1
#

pLDDT: mean 87.21, std 13.6, range [41.19, 97.38]

Sequence (103 aa):
MFRLLEVNIYSFMTVYSQNNIIIHRCYSPDFEYKYITNFKTTKQLPPNTVAGEYFADGTKYNNNETVNAKDWFDSYEDISNVTLNERCIYMSKNNIVISILWL

Foldseek 3Di:
DPPVVPPPFQWKKKFKDALQATPDMDIHPPHPADAFPCCVPGSGAQCQDQLNVCSVPNDADQDWDKGQPVSTGDDDPPSRPPIWTWDWDAPPVRRMIMIMIHD

Secondary structure (DSSP, 8-state):
--GGGGS--SSEEEEEEETTEEEEEEE-TT-----BTTTTTT-BPPTTSHHHHHHHH----SS-EEEEHHHHB-S-TTGGG-EEEEEEEEEGGGTEEEEEEE-